Protein AF-A0A350I6I6-F1 (afdb_monomer)

Nearest PDB structures (foldseek):
  7p7t-assembly1_0  TM=2.556E-01  e=6.896E+00  Enterococcus faecalis

Solvent-accessible surface area (backbone atoms only — not comparable to full-atom values): 10755 Å² total; per-residue (Å²): 118,69,64,64,54,49,54,50,50,50,51,53,50,54,50,51,52,54,54,49,54,53,52,50,55,52,50,52,48,52,53,53,52,50,52,50,46,68,70,52,48,63,60,62,57,59,53,49,59,55,50,51,53,52,51,52,56,47,52,54,49,49,54,54,48,48,49,73,76,71,52,57,66,66,59,56,48,44,47,51,54,68,76,50,38,73,48,54,64,74,37,76,30,29,53,50,46,51,55,49,48,54,52,50,46,58,73,76,62,57,96,76,85,82,88,76,94,76,93,69,80,67,70,81,86,78,74,85,68,85,47,67,42,73,69,99,53,76,42,81,48,95,64,75,84,64,88,86,61,82,78,64,83,91,51,88,85,85,78,90,86,81,91,71,96,51,73,86,76,74,116

Mean predicted aligned error: 13.52 Å

Structure (mmCIF, N/CA/C/O backbone):
data_AF-A0A350I6I6-F1
#
_entry.id   AF-A0A350I6I6-F1
#
loop_
_atom_site.group_PDB
_atom_site.id
_atom_site.type_symbol
_atom_site.label_atom_id
_atom_site.label_alt_id
_atom_site.label_comp_id
_atom_site.label_asym_id
_atom_site.label_entity_id
_atom_site.label_seq_id
_atom_site.pdbx_PDB_ins_code
_atom_site.Cartn_x
_atom_site.Cartn_y
_atom_site.Cartn_z
_atom_site.occupancy
_atom_site.B_iso_or_equiv
_atom_site.auth_seq_id
_atom_site.auth_comp_id
_atom_site.auth_asym_id
_atom_site.auth_atom_id
_atom_site.pdbx_PDB_model_num
ATOM 1 N N . MET A 1 1 ? -70.321 60.461 60.638 1.00 63.19 1 MET A N 1
ATOM 2 C CA . MET A 1 1 ? -69.455 60.805 59.477 1.00 63.19 1 MET A CA 1
ATOM 3 C C . MET A 1 1 ? -67.973 60.537 59.758 1.00 63.19 1 MET A C 1
ATOM 5 O O . MET A 1 1 ? -67.368 59.804 58.989 1.00 63.19 1 MET A O 1
ATOM 9 N N . LYS A 1 2 ? -67.394 61.048 60.860 1.00 74.38 2 LYS A N 1
ATOM 10 C CA . LYS A 1 2 ? -65.960 60.878 61.188 1.00 74.38 2 LYS A CA 1
ATOM 11 C C . LYS A 1 2 ? -65.537 59.429 61.511 1.00 74.38 2 LYS A C 1
ATOM 13 O O . LYS A 1 2 ? -64.505 58.988 61.024 1.00 74.38 2 LYS A O 1
ATOM 18 N N . GLU A 1 3 ? -66.357 58.659 62.229 1.00 75.94 3 GLU A N 1
ATOM 19 C CA . GLU A 1 3 ? -66.028 57.266 62.602 1.00 75.94 3 GLU A CA 1
ATOM 20 C C . GLU A 1 3 ? -65.930 56.310 61.406 1.00 75.94 3 GLU A C 1
ATOM 22 O O . GLU A 1 3 ? -64.975 55.547 61.300 1.00 75.94 3 GLU A O 1
ATOM 27 N N . LYS A 1 4 ? -66.865 56.395 60.447 1.00 79.50 4 LYS A N 1
ATOM 28 C CA . LYS A 1 4 ? -66.810 55.580 59.219 1.00 79.50 4 LYS A CA 1
ATOM 29 C C . LYS A 1 4 ? -65.556 55.881 58.386 1.00 79.50 4 LYS A C 1
ATOM 31 O O . LYS A 1 4 ? -64.969 54.965 57.820 1.00 79.50 4 LYS A O 1
ATOM 36 N N . GLN A 1 5 ? -65.114 57.142 58.348 1.00 78.94 5 GLN A N 1
ATOM 37 C CA . GLN A 1 5 ? -63.860 57.517 57.683 1.00 78.94 5 GLN A CA 1
ATOM 38 C C . GLN A 1 5 ? -62.627 56.996 58.433 1.00 78.94 5 GLN A C 1
ATOM 40 O O . GLN A 1 5 ? -61.659 56.578 57.800 1.00 78.94 5 GLN A O 1
ATOM 45 N N . MET A 1 6 ? -62.660 56.976 59.767 1.00 79.56 6 MET A N 1
ATOM 46 C CA . MET A 1 6 ? -61.572 56.441 60.588 1.00 79.56 6 MET A CA 1
ATOM 47 C C . MET A 1 6 ? -61.434 54.920 60.437 1.00 79.56 6 MET A C 1
ATOM 49 O O . MET A 1 6 ? -60.324 54.429 60.243 1.00 79.56 6 MET A O 1
ATOM 53 N N . ALA A 1 7 ? -62.549 54.183 60.425 1.00 79.75 7 ALA A N 1
ATOM 54 C CA . ALA A 1 7 ? -62.558 52.741 60.179 1.00 79.75 7 ALA A CA 1
ATOM 55 C C . ALA A 1 7 ? -62.051 52.387 58.768 1.00 79.75 7 ALA A C 1
ATOM 57 O O . ALA A 1 7 ? -61.286 51.436 58.600 1.00 79.75 7 ALA A O 1
ATOM 58 N N . LEU A 1 8 ? -62.413 53.186 57.756 1.00 82.75 8 LEU A N 1
ATOM 59 C CA . LEU A 1 8 ? -61.916 53.003 56.391 1.00 82.75 8 LEU A CA 1
ATOM 60 C C . LEU A 1 8 ? -60.401 53.243 56.302 1.00 82.75 8 LEU A C 1
ATOM 62 O O . LEU A 1 8 ? -59.698 52.441 55.690 1.00 82.75 8 LEU A O 1
ATOM 66 N N . LYS A 1 9 ? -59.889 54.293 56.963 1.00 82.38 9 LYS A N 1
ATOM 67 C CA . LYS A 1 9 ? -58.444 54.562 57.044 1.00 82.38 9 LYS A CA 1
ATOM 68 C C . LYS A 1 9 ? -57.688 53.445 57.764 1.00 82.38 9 LYS A C 1
ATOM 70 O O . LYS A 1 9 ? -56.658 53.007 57.264 1.00 82.38 9 LYS A O 1
ATOM 75 N N . MET A 1 10 ? -58.203 52.945 58.888 1.00 79.81 10 MET A N 1
ATOM 76 C CA . MET A 1 10 ? -57.601 51.815 59.611 1.00 79.81 10 MET A CA 1
ATOM 77 C C . MET A 1 10 ? -57.537 50.552 58.740 1.00 79.81 10 MET A C 1
ATOM 79 O O . MET A 1 10 ? -56.480 49.940 58.645 1.00 79.81 10 MET A O 1
ATOM 83 N N . ASN A 1 11 ? -58.613 50.211 58.020 1.00 83.56 11 ASN A N 1
ATOM 84 C CA . ASN A 1 11 ? -58.630 49.055 57.114 1.00 83.56 11 ASN A CA 1
ATOM 85 C C . ASN A 1 11 ? -57.645 49.219 55.938 1.00 83.56 11 ASN A C 1
ATOM 87 O O . ASN A 1 11 ? -56.939 48.280 55.574 1.00 83.56 11 ASN A O 1
ATOM 91 N N . GLN A 1 12 ? -57.536 50.425 55.370 1.00 80.44 12 GLN A N 1
ATOM 92 C CA . GLN A 1 12 ? -56.547 50.718 54.326 1.00 80.44 12 GLN A CA 1
ATOM 93 C C . GLN A 1 12 ? -55.105 50.583 54.834 1.00 80.44 12 GLN A C 1
ATOM 95 O O . GLN A 1 12 ? -54.269 50.013 54.131 1.00 80.44 12 GLN A O 1
ATOM 100 N N . ILE A 1 13 ? -54.814 51.040 56.055 1.00 79.19 13 ILE A N 1
ATOM 101 C CA . ILE A 1 13 ? -53.490 50.891 56.673 1.00 79.19 13 ILE A CA 1
ATOM 102 C C . ILE A 1 13 ? -53.192 49.412 56.938 1.00 79.19 13 ILE A C 1
ATOM 104 O O . ILE A 1 13 ? -52.148 48.932 56.504 1.00 79.19 13 ILE A O 1
ATOM 108 N N . SER A 1 14 ? -54.116 48.661 57.549 1.00 79.56 14 SER A N 1
ATOM 109 C CA . SER A 1 14 ? -53.936 47.224 57.805 1.00 79.56 14 SER A CA 1
ATOM 110 C C . SER A 1 14 ? -53.702 46.430 56.520 1.00 79.56 14 SER A C 1
ATOM 112 O O . SER A 1 14 ? -52.798 45.598 56.475 1.00 79.56 14 SER A O 1
ATOM 114 N N . ARG A 1 15 ? -54.448 46.723 55.444 1.00 80.94 15 ARG A N 1
ATOM 115 C CA . ARG A 1 15 ? -54.212 46.111 54.127 1.00 80.94 15 ARG A CA 1
ATOM 116 C C . ARG A 1 15 ? -52.836 46.471 53.576 1.00 80.94 15 ARG A C 1
ATOM 118 O O . ARG A 1 15 ? -52.125 45.587 53.116 1.00 80.94 15 ARG A O 1
ATOM 125 N N . THR A 1 16 ? -52.437 47.739 53.644 1.00 78.62 16 THR A N 1
ATOM 126 C CA . THR A 1 16 ? -51.138 48.196 53.117 1.00 78.62 16 THR A CA 1
ATOM 127 C C . THR A 1 16 ? -49.966 47.553 53.856 1.00 78.62 16 THR A C 1
ATOM 129 O O . THR A 1 16 ? -49.011 47.118 53.217 1.00 78.62 16 THR A O 1
ATOM 132 N N . VAL A 1 17 ? -50.053 47.432 55.184 1.00 78.06 17 VAL A N 1
ATOM 133 C CA . VAL A 1 17 ? -49.049 46.735 56.001 1.00 78.06 17 VAL A CA 1
ATOM 134 C C . VAL A 1 17 ? -48.983 45.258 55.609 1.00 78.06 17 VAL A C 1
ATOM 136 O O . VAL A 1 17 ? -47.904 44.763 55.303 1.00 78.06 17 VAL A O 1
ATOM 139 N N . TYR A 1 18 ? -50.129 44.583 55.492 1.00 78.19 18 TYR A N 1
ATOM 140 C CA . TYR A 1 18 ? -50.190 43.172 55.101 1.00 78.19 18 TYR A CA 1
ATOM 141 C C . TYR A 1 18 ? -49.586 42.904 53.709 1.00 78.19 18 TYR A C 1
ATOM 143 O O . TYR A 1 18 ? -48.786 41.985 53.540 1.00 78.19 18 TYR A O 1
ATOM 151 N N . TYR A 1 19 ? -49.899 43.738 52.711 1.00 77.88 19 TYR A N 1
ATOM 152 C CA . TYR A 1 19 ? -49.312 43.604 51.372 1.00 77.88 19 TYR A CA 1
ATOM 153 C C . TYR A 1 19 ? -47.808 43.903 51.351 1.00 77.88 19 TYR A C 1
ATOM 155 O O . TYR A 1 19 ? -47.077 43.270 50.588 1.00 77.88 19 TYR A O 1
ATOM 163 N N . LYS A 1 20 ? -47.328 44.826 52.193 1.00 73.94 20 LYS A N 1
ATOM 164 C CA . LYS A 1 20 ? -45.903 45.163 52.293 1.00 73.94 20 LYS A CA 1
ATOM 165 C C . LYS A 1 20 ? -45.094 44.028 52.922 1.00 73.94 20 LYS A C 1
ATOM 167 O O . LYS A 1 20 ? -44.043 43.696 52.383 1.00 73.94 20 LYS A O 1
ATOM 172 N N . GLU A 1 21 ? -45.611 43.389 53.971 1.00 77.69 21 GLU A N 1
ATOM 173 C CA . GLU A 1 21 ? -45.006 42.198 54.591 1.00 77.69 21 GLU A CA 1
ATOM 174 C C . GLU A 1 21 ? -44.902 41.035 53.590 1.00 77.69 21 GLU A C 1
ATOM 176 O O . GLU A 1 21 ? -43.831 40.458 53.402 1.00 77.69 21 GLU A O 1
ATOM 181 N N . ILE A 1 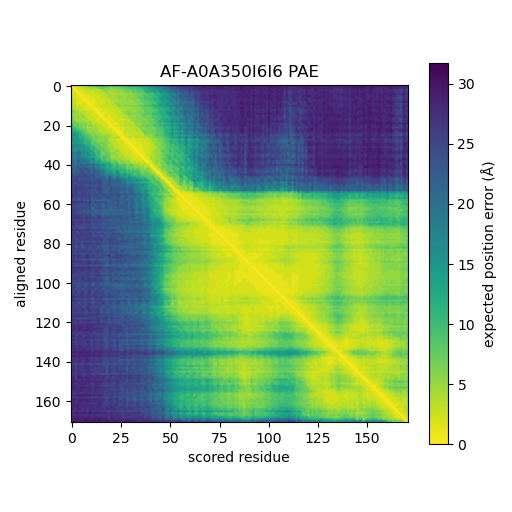22 ? -45.977 40.749 52.842 1.00 76.50 22 ILE A N 1
ATOM 182 C CA . ILE A 1 22 ? -45.973 39.699 51.805 1.00 76.50 22 ILE A CA 1
ATOM 183 C C . ILE A 1 22 ? -45.000 40.032 50.667 1.00 76.50 22 ILE A C 1
ATOM 185 O O . ILE A 1 22 ? -44.298 39.149 50.169 1.00 76.50 22 ILE A O 1
ATOM 189 N N . SER A 1 23 ? -44.948 41.294 50.236 1.00 77.50 23 SER A N 1
ATOM 190 C CA . SER A 1 23 ? -44.021 41.738 49.191 1.00 77.50 23 SER A CA 1
ATOM 191 C C . SER A 1 23 ? -42.563 41.634 49.642 1.00 77.50 23 SER A C 1
ATOM 193 O O . SER A 1 23 ? -41.704 41.250 48.849 1.00 77.50 23 SER A O 1
ATOM 195 N N . MET A 1 24 ? -42.280 41.959 50.905 1.00 77.12 24 MET A N 1
ATOM 196 C CA . MET A 1 24 ? -40.939 41.880 51.479 1.00 77.12 24 MET A CA 1
ATOM 197 C C . MET A 1 24 ? -40.493 40.420 51.621 1.00 77.12 24 MET A C 1
ATOM 199 O O . MET A 1 24 ? -39.387 40.090 51.201 1.00 77.12 24 MET A O 1
ATOM 203 N N . ALA A 1 25 ? -41.384 39.532 52.078 1.00 79.12 25 ALA A N 1
ATOM 204 C CA . ALA A 1 25 ? -41.130 38.095 52.188 1.00 79.12 25 ALA A CA 1
ATOM 205 C C . ALA A 1 25 ? -40.887 37.408 50.830 1.00 79.12 25 ALA A C 1
ATOM 207 O O . ALA A 1 25 ? -40.043 36.522 50.722 1.00 79.12 25 ALA A O 1
ATOM 208 N N . LYS A 1 26 ? -41.590 37.820 49.764 1.00 77.38 26 LYS A N 1
ATOM 209 C CA . LYS A 1 26 ? -41.339 37.308 48.403 1.00 77.38 26 LYS A CA 1
ATOM 210 C C . LYS A 1 26 ? -39.987 37.763 47.854 1.00 77.38 26 LYS A C 1
ATOM 212 O O . LYS A 1 26 ? -39.309 36.969 47.204 1.00 77.38 26 LYS A O 1
ATOM 217 N N . SER A 1 27 ? -39.601 39.013 48.115 1.00 79.44 27 SER A N 1
ATOM 218 C CA . SER A 1 27 ? -38.318 39.580 47.678 1.00 79.44 27 SER A CA 1
ATOM 219 C C . SER A 1 27 ? -37.133 38.897 48.364 1.00 79.44 27 SER A C 1
ATOM 221 O O . SER A 1 27 ? -36.183 38.488 47.697 1.00 79.44 27 SER A O 1
ATOM 223 N N . TH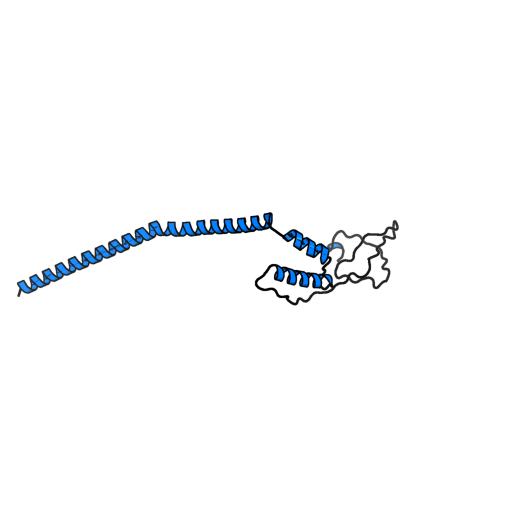R A 1 28 ? -37.220 38.673 49.679 1.00 80.94 28 THR A N 1
ATOM 224 C CA . THR A 1 28 ? -36.186 37.943 50.427 1.00 80.94 28 THR A CA 1
ATOM 225 C C . THR A 1 28 ? -36.079 36.488 49.979 1.00 80.94 28 THR A C 1
ATOM 227 O O . THR A 1 28 ? -34.965 35.995 49.834 1.00 80.94 28 THR A O 1
ATOM 230 N N . TYR A 1 29 ? -37.196 35.823 49.659 1.00 83.56 29 TYR A N 1
ATOM 231 C CA . TYR A 1 29 ? -37.170 34.469 49.095 1.00 83.56 29 TYR A CA 1
ATOM 232 C C . TYR A 1 29 ? -36.441 34.405 47.749 1.00 83.56 29 TYR A C 1
ATOM 234 O O . TYR A 1 29 ? -35.625 33.512 47.552 1.00 83.56 29 TYR A O 1
ATOM 242 N N . HIS A 1 30 ? -36.689 35.355 46.839 1.00 82.50 30 HIS A N 1
ATOM 243 C CA . HIS A 1 30 ? -36.002 35.399 45.541 1.00 82.50 30 HIS A CA 1
ATOM 244 C C . HIS A 1 30 ? -34.506 35.686 45.696 1.00 82.50 30 HIS A C 1
ATOM 246 O O . HIS A 1 30 ? -33.695 35.058 45.023 1.00 82.50 30 HIS A O 1
ATOM 252 N N . LEU A 1 31 ? -34.131 36.586 46.611 1.00 81.94 31 LEU A N 1
ATOM 253 C CA . LEU A 1 31 ? -32.730 36.864 46.940 1.00 81.94 31 LEU A CA 1
ATOM 254 C C . LEU A 1 31 ? -32.022 35.621 47.488 1.00 81.94 31 LEU A C 1
ATOM 256 O O . LEU A 1 31 ? -30.945 35.286 47.005 1.00 81.94 31 LEU A O 1
ATOM 260 N N . ILE A 1 32 ? -32.647 34.900 48.423 1.00 85.50 32 ILE A N 1
ATOM 261 C CA . ILE A 1 32 ? -32.093 33.664 48.994 1.00 85.50 32 ILE A CA 1
ATOM 262 C C . ILE A 1 32 ? -31.971 32.572 47.918 1.00 85.50 32 ILE A C 1
ATOM 264 O O . ILE A 1 32 ? -30.922 31.933 47.814 1.00 85.50 32 ILE A O 1
ATOM 268 N N . LEU A 1 33 ? -32.991 32.397 47.068 1.00 80.69 33 LEU A N 1
ATOM 269 C CA . LEU A 1 33 ? -32.963 31.424 45.969 1.00 80.69 33 LEU A CA 1
ATOM 270 C C . LEU A 1 33 ? -31.843 31.741 44.963 1.00 80.69 33 LEU A C 1
ATOM 272 O O . LEU A 1 33 ? -31.094 30.845 44.580 1.00 80.69 33 LEU A O 1
ATOM 276 N N . CYS A 1 34 ? -31.680 33.018 44.592 1.00 80.75 34 CYS A N 1
ATOM 277 C CA . CYS A 1 34 ? -30.594 33.477 43.724 1.00 80.75 34 CYS A CA 1
ATOM 278 C C . CYS A 1 34 ? -29.218 33.254 44.358 1.00 80.75 34 CYS A C 1
ATOM 280 O O . CYS A 1 34 ? -28.306 32.799 43.676 1.00 80.75 34 CYS A O 1
ATOM 282 N N . THR A 1 35 ? -29.045 33.521 45.657 1.00 79.38 35 THR A N 1
ATOM 283 C CA . THR A 1 35 ? -27.753 33.292 46.324 1.00 79.38 35 THR A CA 1
ATOM 284 C C . THR A 1 35 ? -27.395 31.812 46.412 1.00 79.38 35 THR A C 1
ATOM 286 O O . THR A 1 35 ? -26.234 31.460 46.225 1.00 79.38 35 THR A O 1
ATOM 289 N N . ILE A 1 36 ? -28.379 30.934 46.628 1.00 80.75 36 ILE A N 1
ATOM 290 C CA . ILE A 1 36 ? -28.165 29.481 46.636 1.00 80.75 36 ILE A CA 1
ATOM 291 C C . ILE A 1 36 ? -27.801 29.000 45.226 1.00 80.75 36 ILE A C 1
ATOM 293 O O . ILE A 1 36 ? -26.841 28.251 45.066 1.00 80.75 36 ILE A O 1
ATOM 297 N N . PHE A 1 37 ? -28.497 29.479 44.193 1.00 76.62 37 PHE A N 1
ATOM 298 C CA . PHE A 1 37 ? -28.193 29.129 42.805 1.00 76.62 37 PHE A CA 1
ATOM 299 C C . PHE A 1 37 ? -26.799 29.611 42.366 1.00 76.62 37 PHE A C 1
ATOM 301 O O . PHE A 1 37 ? -26.062 28.855 41.740 1.00 76.62 37 PHE A O 1
ATOM 308 N N . CYS A 1 38 ? -26.384 30.820 42.758 1.00 76.38 38 CYS A N 1
ATOM 309 C CA . CYS A 1 38 ? -25.057 31.352 42.429 1.00 76.38 38 CYS A CA 1
ATOM 310 C C . CYS A 1 38 ? -23.908 30.663 43.184 1.00 76.38 38 CYS A C 1
ATOM 312 O O . CYS A 1 38 ? -22.812 30.565 42.640 1.00 76.38 38 CYS A O 1
ATOM 314 N N . LEU A 1 39 ? -24.130 30.198 44.420 1.00 74.31 39 LEU A N 1
ATOM 315 C CA . LEU A 1 39 ? -23.090 29.536 45.219 1.00 74.31 39 LEU A CA 1
ATOM 316 C C . LEU A 1 39 ? -22.960 28.036 44.914 1.00 74.31 39 LEU A C 1
ATOM 318 O O . LEU A 1 39 ? -21.853 27.508 44.970 1.00 74.31 39 LEU A O 1
ATOM 322 N N . PHE A 1 40 ? -24.058 27.354 44.573 1.00 68.75 40 PHE A N 1
ATOM 323 C CA . PHE A 1 40 ? -24.060 25.905 44.326 1.00 68.75 40 PHE A CA 1
ATOM 324 C C . PHE A 1 40 ? -24.122 25.514 42.841 1.00 68.75 40 PHE A C 1
ATOM 326 O O . PHE A 1 40 ? -23.659 24.433 42.485 1.00 68.75 40 PHE A O 1
ATOM 333 N N . GLY A 1 41 ? -24.632 26.377 41.958 1.00 68.06 41 GLY A N 1
ATOM 334 C CA . GLY A 1 41 ? -24.717 26.123 40.513 1.00 68.06 41 GLY A CA 1
ATOM 335 C C . GLY A 1 41 ? -23.374 25.865 39.809 1.00 68.06 41 GLY A C 1
ATOM 336 O O . GLY A 1 41 ? -23.308 24.931 39.011 1.00 68.06 41 GLY A O 1
ATOM 337 N N . PRO A 1 42 ? -22.281 26.602 40.109 1.00 67.19 42 PRO A N 1
ATOM 338 C CA . PRO A 1 42 ? -20.997 26.403 39.429 1.00 67.19 42 PRO A CA 1
ATOM 339 C C . PRO A 1 42 ? -20.325 25.058 39.750 1.00 67.19 42 PRO A C 1
ATOM 341 O O . PRO A 1 42 ? -19.586 24.528 38.925 1.00 67.19 42 PRO A O 1
ATOM 344 N N . ILE A 1 43 ? -20.581 24.495 40.938 1.00 66.94 43 ILE A N 1
ATOM 345 C CA . ILE A 1 43 ? -19.965 23.239 41.398 1.00 66.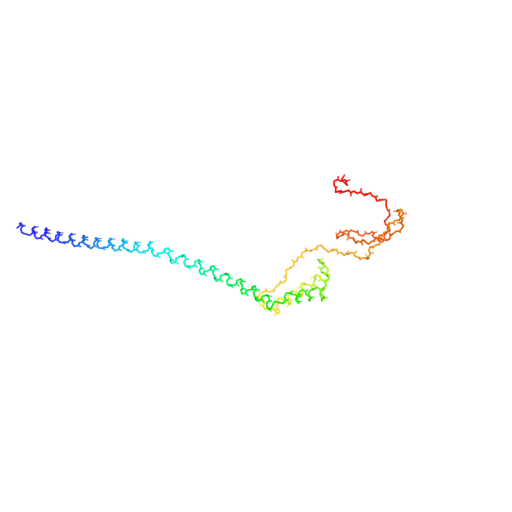94 43 ILE A CA 1
ATOM 346 C C . ILE A 1 43 ? -20.543 22.036 40.637 1.00 66.94 43 ILE A C 1
ATOM 348 O O . ILE A 1 43 ? -19.799 21.123 40.296 1.00 66.94 43 ILE A O 1
ATOM 352 N N . LEU A 1 44 ? -21.842 22.058 40.318 1.00 61.31 44 LEU A N 1
ATOM 353 C CA . LEU A 1 44 ? -22.506 20.999 39.546 1.00 61.31 44 LEU A CA 1
ATOM 354 C C . LEU A 1 44 ? -22.005 20.918 38.097 1.00 61.31 44 LEU A C 1
ATOM 356 O O . LEU A 1 44 ? -21.854 19.820 37.575 1.00 61.31 44 LEU A O 1
ATOM 360 N N . ILE A 1 45 ? -21.710 22.059 37.466 1.00 63.22 45 ILE A N 1
ATOM 361 C CA . ILE A 1 45 ? -21.250 22.099 36.068 1.00 63.22 45 ILE A CA 1
ATOM 362 C C . ILE A 1 45 ? -19.802 21.587 35.957 1.00 63.22 45 ILE A C 1
ATOM 364 O O . ILE A 1 45 ? -19.491 20.802 35.071 1.00 63.22 45 ILE A O 1
ATOM 368 N N . ALA A 1 46 ? -18.924 21.941 36.904 1.00 61.41 46 ALA A N 1
ATOM 369 C CA . ALA A 1 46 ? -17.523 21.498 36.892 1.00 61.41 46 ALA A CA 1
ATOM 370 C C . ALA A 1 46 ? -17.339 19.979 37.125 1.00 61.41 46 ALA A C 1
ATOM 372 O O . ALA A 1 46 ? -16.327 19.393 36.728 1.00 61.41 46 ALA A O 1
ATOM 373 N N . GLN A 1 47 ? -18.300 19.329 37.788 1.00 61.59 47 GLN A N 1
ATOM 374 C CA . GLN A 1 47 ? -18.277 17.880 38.006 1.00 61.59 47 GLN A CA 1
ATOM 375 C C . GLN A 1 47 ? -18.640 17.084 36.745 1.00 61.59 47 GLN A C 1
ATOM 377 O O . GLN A 1 47 ? -18.213 15.939 36.623 1.00 61.59 47 GLN A O 1
ATOM 382 N N . ASP A 1 48 ? -19.392 17.661 35.808 1.00 61.47 48 ASP A N 1
ATOM 383 C CA . ASP A 1 48 ? -19.798 16.973 34.577 1.00 61.47 48 ASP A CA 1
ATOM 384 C C . ASP A 1 48 ? -18.622 16.877 33.589 1.00 61.47 48 ASP A C 1
ATOM 386 O O . ASP A 1 48 ? -18.257 15.783 33.161 1.00 61.47 48 ASP A O 1
ATOM 390 N N . ASP A 1 49 ? -17.909 17.990 33.368 1.00 63.25 49 ASP A N 1
ATOM 391 C CA . ASP A 1 49 ? -16.729 18.047 32.488 1.00 63.25 49 ASP A CA 1
ATOM 392 C C . ASP A 1 49 ? -15.614 17.082 32.930 1.00 63.25 49 ASP A C 1
ATOM 394 O O . ASP A 1 49 ? -14.992 16.400 32.115 1.00 63.25 49 ASP A O 1
ATOM 398 N N . THR A 1 50 ? -15.360 16.989 34.240 1.00 64.75 50 THR A N 1
ATOM 399 C CA . THR A 1 50 ? -14.327 16.093 34.788 1.00 64.75 50 THR A CA 1
ATOM 400 C C . THR A 1 50 ? -14.730 14.621 34.720 1.00 64.75 50 THR A C 1
ATOM 402 O O . THR A 1 50 ? -13.881 13.765 34.468 1.00 64.75 50 THR A O 1
ATOM 405 N N . ASN A 1 51 ? -16.013 14.294 34.901 1.00 70.44 51 ASN A N 1
ATOM 406 C CA . ASN A 1 51 ? -16.503 12.928 34.711 1.00 70.44 51 ASN A CA 1
ATOM 407 C C . ASN A 1 51 ? -16.462 12.519 33.235 1.00 70.44 51 ASN A C 1
ATOM 409 O O . ASN A 1 51 ? -16.008 11.414 32.943 1.00 70.44 51 ASN A O 1
ATOM 413 N N . GLN A 1 52 ? -16.833 13.416 32.320 1.00 68.19 52 GLN A N 1
ATOM 414 C CA . GLN A 1 52 ? -16.787 13.164 30.881 1.00 68.19 52 GLN A CA 1
ATOM 415 C C . GLN A 1 52 ? -15.347 12.979 30.367 1.00 68.19 52 GLN A C 1
ATOM 417 O O . GLN A 1 52 ? -15.055 12.026 29.645 1.00 68.19 52 GLN A O 1
ATOM 422 N N . GLN A 1 53 ? -14.396 13.799 30.827 1.00 71.69 53 GLN A N 1
ATOM 423 C CA . GLN A 1 53 ? -12.971 13.603 30.520 1.00 71.69 53 GLN A CA 1
ATOM 424 C C . GLN A 1 53 ? -12.440 12.249 31.018 1.00 71.69 53 GLN A C 1
ATOM 426 O O . GLN A 1 53 ? -11.651 11.594 30.335 1.00 71.69 53 GLN A O 1
ATOM 431 N N . ASN A 1 54 ? -12.885 11.798 32.193 1.00 81.00 54 ASN A N 1
ATOM 432 C CA . ASN A 1 54 ? -12.494 10.499 32.738 1.00 81.00 54 ASN A CA 1
ATOM 433 C C . ASN A 1 54 ? -13.124 9.323 31.974 1.00 81.00 54 ASN A C 1
ATOM 435 O O . ASN A 1 54 ? -12.471 8.287 31.814 1.00 81.00 54 ASN A O 1
ATOM 439 N N . THR A 1 55 ? -14.362 9.456 31.485 1.00 90.88 55 THR A N 1
ATOM 440 C CA . THR A 1 55 ? -14.998 8.422 30.654 1.00 90.88 55 THR A CA 1
ATOM 441 C C . THR A 1 55 ? -14.331 8.304 29.293 1.00 90.88 55 THR A C 1
ATOM 443 O O . THR A 1 55 ? -14.063 7.186 28.857 1.00 90.88 55 THR A O 1
ATOM 446 N N . ASP A 1 56 ? -13.983 9.428 28.667 1.00 92.06 56 ASP A N 1
ATOM 447 C CA . ASP A 1 56 ? -13.317 9.444 27.362 1.00 92.06 56 ASP A CA 1
ATOM 448 C C . ASP A 1 56 ? -11.913 8.840 27.458 1.00 92.06 56 ASP A C 1
ATOM 450 O O . ASP A 1 56 ? -11.540 7.968 26.669 1.00 92.06 56 ASP A O 1
ATOM 454 N N . ALA A 1 57 ? -11.147 9.228 28.483 1.00 93.00 57 ALA A N 1
ATOM 455 C CA . ALA A 1 57 ? -9.826 8.663 28.740 1.00 93.00 57 ALA A CA 1
ATOM 456 C C . ALA A 1 57 ? -9.883 7.146 28.986 1.00 93.00 57 ALA A C 1
ATOM 458 O O . ALA A 1 57 ? -9.021 6.403 28.508 1.00 93.00 57 ALA A O 1
ATOM 459 N N . LYS A 1 58 ? -10.908 6.672 29.706 1.00 94.81 58 LYS A N 1
ATOM 460 C CA . LYS A 1 58 ? -11.131 5.241 29.921 1.00 94.81 58 LYS A CA 1
ATOM 461 C C . LYS A 1 58 ? -11.476 4.527 28.614 1.00 94.81 58 LYS A C 1
ATOM 463 O O . LYS A 1 58 ? -10.862 3.510 28.319 1.00 94.81 58 LYS A O 1
ATOM 468 N N . PHE A 1 59 ? -12.384 5.078 27.813 1.00 96.00 59 PHE A N 1
ATOM 469 C CA . PHE A 1 59 ? -12.778 4.497 26.531 1.00 96.00 59 PHE A CA 1
ATOM 470 C C . PHE A 1 59 ? -11.592 4.350 25.566 1.00 96.00 59 PHE A C 1
ATOM 472 O O . PHE A 1 59 ? -11.381 3.277 25.002 1.00 96.00 59 PHE A O 1
ATOM 479 N N . ILE A 1 60 ? -10.756 5.386 25.433 1.00 95.69 60 ILE A N 1
ATOM 480 C CA . ILE A 1 60 ? -9.536 5.333 24.608 1.00 95.69 60 ILE A CA 1
ATOM 481 C C . ILE A 1 60 ? -8.574 4.258 25.124 1.00 95.69 60 ILE A C 1
ATOM 483 O O . ILE A 1 60 ? -8.000 3.503 24.337 1.00 95.69 60 ILE A O 1
ATOM 487 N N . LYS A 1 61 ? -8.400 4.168 26.448 1.00 96.31 61 LYS A N 1
ATOM 488 C CA . LYS A 1 61 ? -7.562 3.139 27.070 1.00 96.31 61 LYS A CA 1
ATOM 489 C C . LYS A 1 61 ? -8.098 1.732 26.804 1.00 96.31 61 LYS A C 1
ATOM 491 O O . LYS A 1 61 ? -7.301 0.830 26.564 1.00 96.31 61 LYS A O 1
ATOM 496 N N . ASP A 1 62 ? -9.412 1.550 26.830 1.00 96.56 62 ASP A N 1
ATOM 497 C CA . ASP A 1 62 ? -10.049 0.262 26.568 1.00 96.56 62 ASP A CA 1
ATOM 498 C C . ASP A 1 62 ? -9.848 -0.159 25.101 1.00 96.56 62 ASP A C 1
ATOM 500 O O . ASP A 1 62 ? -9.421 -1.286 24.861 1.00 96.56 62 ASP A O 1
ATOM 504 N N . ILE A 1 63 ? -10.008 0.756 24.130 1.00 96.12 63 ILE A N 1
ATOM 505 C CA . ILE A 1 63 ? -9.662 0.501 22.714 1.00 96.12 63 ILE A CA 1
ATOM 506 C C . ILE A 1 63 ? -8.188 0.112 22.578 1.00 96.12 63 ILE A C 1
ATOM 508 O O . ILE A 1 63 ? -7.856 -0.875 21.926 1.00 96.12 63 ILE A O 1
ATOM 512 N N . HIS A 1 64 ? -7.295 0.887 23.193 1.00 95.94 64 HIS A N 1
ATOM 513 C CA . HIS A 1 64 ? -5.860 0.628 23.140 1.00 95.94 64 HIS A CA 1
ATOM 514 C C . HIS A 1 64 ? -5.516 -0.762 23.690 1.00 95.94 64 HIS A C 1
ATOM 516 O O . HIS A 1 64 ? -4.765 -1.506 23.063 1.00 95.94 64 HIS A O 1
ATOM 522 N N . ASN A 1 65 ? -6.080 -1.127 24.842 1.00 96.81 65 ASN A N 1
ATOM 523 C CA . ASN A 1 65 ? -5.856 -2.438 25.440 1.00 96.81 65 ASN A CA 1
ATOM 524 C C . ASN A 1 65 ? -6.403 -3.556 24.550 1.00 96.81 65 ASN A C 1
ATOM 526 O O . ASN A 1 65 ? -5.672 -4.509 24.316 1.00 96.81 65 ASN A O 1
ATOM 530 N N . GLN A 1 66 ? -7.613 -3.400 24.001 1.00 95.81 66 GLN A N 1
ATOM 531 C CA . GLN A 1 66 ? -8.230 -4.381 23.106 1.00 95.81 66 GLN A CA 1
ATOM 532 C C . GLN A 1 66 ? -7.348 -4.683 21.890 1.00 95.81 66 GLN A C 1
ATOM 534 O O . GLN A 1 66 ? -7.156 -5.841 21.537 1.00 95.81 66 GLN A O 1
ATOM 539 N N . ILE A 1 67 ? -6.784 -3.654 21.251 1.00 94.69 67 ILE A N 1
ATOM 540 C CA . ILE A 1 67 ? -5.917 -3.844 20.080 1.00 94.69 67 ILE A CA 1
ATOM 541 C C . ILE A 1 67 ? -4.572 -4.475 20.463 1.00 94.69 67 ILE A C 1
ATOM 543 O O . ILE A 1 67 ? -4.001 -5.217 19.668 1.00 94.69 67 ILE A O 1
ATOM 547 N N . LEU A 1 68 ? -4.058 -4.213 21.668 1.00 95.06 68 LEU A N 1
ATOM 548 C CA . LEU A 1 68 ? -2.816 -4.834 22.134 1.00 95.06 68 LEU A CA 1
ATOM 549 C C . LEU A 1 68 ? -2.981 -6.299 22.549 1.00 95.06 68 LEU A C 1
ATOM 551 O O . LEU A 1 68 ? -2.021 -7.057 22.424 1.00 95.06 68 LEU A O 1
ATOM 555 N N . THR A 1 69 ? -4.140 -6.686 23.084 1.00 95.19 69 THR A N 1
ATOM 556 C CA . THR A 1 69 ? -4.384 -8.057 23.558 1.00 95.19 69 THR A CA 1
ATOM 557 C C . THR A 1 69 ? -4.985 -8.950 22.485 1.00 95.19 69 THR A C 1
ATOM 559 O O . THR A 1 69 ? -4.571 -10.098 22.364 1.00 95.19 69 THR A O 1
ATOM 562 N N . ASP A 1 70 ? -5.915 -8.417 21.695 1.00 94.62 70 ASP A N 1
ATOM 563 C CA . ASP A 1 70 ? -6.783 -9.185 20.798 1.00 94.62 70 ASP A CA 1
ATOM 564 C C . ASP A 1 70 ? -6.849 -8.565 19.385 1.00 94.62 70 ASP A C 1
ATOM 566 O O . ASP A 1 70 ? -7.828 -8.738 18.659 1.00 94.62 70 ASP A O 1
ATOM 570 N N . GLY A 1 71 ? -5.843 -7.776 18.995 1.00 93.00 71 GLY A N 1
ATOM 571 C CA . GLY A 1 71 ? -5.796 -7.137 17.680 1.00 93.00 71 GLY A CA 1
ATOM 572 C C . GLY A 1 71 ? -5.377 -8.094 16.560 1.00 93.00 71 GLY A C 1
ATOM 573 O O . GLY A 1 71 ? -4.321 -8.713 16.629 1.00 93.00 71 GLY A O 1
ATOM 574 N N . GLU A 1 72 ? -6.146 -8.126 15.469 1.00 94.50 72 GLU A N 1
ATOM 575 C CA . GLU A 1 72 ? -5.883 -8.974 14.288 1.00 94.50 72 GLU A CA 1
ATOM 576 C C . GLU A 1 72 ? -5.167 -8.232 13.136 1.00 94.50 72 GLU A C 1
ATOM 578 O O . GLU A 1 72 ? -4.994 -8.760 12.038 1.00 94.50 72 GLU A O 1
ATOM 583 N N . CYS A 1 73 ? -4.734 -6.983 13.357 1.00 93.25 73 CYS A N 1
ATOM 584 C CA . CYS A 1 73 ? -4.214 -6.102 12.302 1.00 93.25 73 CYS A CA 1
ATOM 585 C C . CYS A 1 73 ? -3.037 -6.704 11.514 1.00 93.25 73 CYS A C 1
ATOM 587 O O . CYS A 1 73 ? -2.931 -6.489 10.305 1.00 93.25 73 CYS A O 1
ATOM 589 N N . TYR A 1 74 ? -2.141 -7.430 12.189 1.00 94.69 74 TYR A N 1
ATOM 590 C CA . TYR A 1 74 ? -0.986 -8.064 11.546 1.00 94.69 74 TYR A CA 1
ATOM 591 C C . TYR A 1 74 ? -1.381 -9.257 10.682 1.00 94.69 74 TYR A C 1
ATOM 593 O O . TYR A 1 74 ? -0.815 -9.428 9.602 1.00 94.69 74 TYR A O 1
ATOM 601 N N . ASP A 1 75 ? -2.367 -10.039 11.111 1.00 94.56 75 ASP A N 1
ATOM 602 C CA . ASP A 1 75 ? -2.854 -11.184 10.348 1.00 94.56 75 ASP A CA 1
ATOM 603 C C . ASP A 1 75 ? -3.578 -10.697 9.093 1.00 94.56 75 ASP A C 1
ATOM 605 O O . ASP A 1 75 ? -3.251 -11.122 7.987 1.00 94.56 75 ASP A O 1
ATOM 609 N N . TRP A 1 76 ? -4.439 -9.682 9.220 1.00 95.38 76 TRP A N 1
ATOM 610 C CA . TRP A 1 76 ? -5.093 -9.058 8.066 1.00 95.38 76 TRP A CA 1
ATOM 611 C C . TRP A 1 76 ? -4.090 -8.424 7.095 1.00 95.38 76 TRP A C 1
ATOM 613 O O . TRP A 1 76 ? -4.251 -8.521 5.876 1.00 95.38 76 TRP A O 1
ATOM 623 N N . LEU A 1 77 ? -3.036 -7.782 7.611 1.00 96.31 77 LEU A N 1
ATOM 624 C CA . LEU A 1 77 ? -1.955 -7.258 6.775 1.00 96.31 77 LEU A CA 1
ATOM 625 C C . LEU A 1 77 ? -1.204 -8.392 6.067 1.00 96.31 77 LEU A C 1
ATOM 627 O O . LEU A 1 77 ? -0.821 -8.239 4.905 1.00 96.31 77 LEU A O 1
ATOM 631 N N . THR A 1 78 ? -0.994 -9.517 6.747 1.00 96.94 78 THR A N 1
ATOM 632 C CA . THR A 1 78 ? -0.315 -10.689 6.190 1.00 96.94 78 THR A CA 1
ATOM 633 C C . THR A 1 78 ? -1.139 -11.305 5.069 1.00 96.94 78 THR A C 1
ATOM 635 O O . THR A 1 78 ? -0.589 -11.495 3.988 1.00 96.94 78 THR A O 1
ATOM 638 N N . GLU A 1 79 ? -2.445 -11.506 5.255 1.00 95.62 79 GLU A N 1
ATOM 639 C CA . GLU A 1 79 ? -3.366 -11.951 4.196 1.00 95.62 79 GLU A CA 1
ATOM 640 C C . GLU A 1 79 ? -3.308 -11.000 2.984 1.00 95.62 79 GLU A C 1
ATOM 642 O O . GLU A 1 79 ? -3.085 -11.414 1.844 1.00 95.62 79 GLU A O 1
ATOM 647 N N . LEU A 1 80 ? -3.395 -9.684 3.217 1.00 96.88 80 LEU A N 1
ATOM 648 C CA . LEU A 1 80 ? -3.365 -8.691 2.138 1.00 96.88 80 LEU A CA 1
ATOM 649 C C . LEU A 1 80 ? -2.014 -8.637 1.402 1.00 96.88 80 LEU A C 1
ATOM 651 O O . LEU A 1 80 ? -1.951 -8.345 0.209 1.00 96.88 80 LEU A O 1
ATOM 655 N N . THR A 1 81 ? -0.900 -8.850 2.096 1.00 96.75 81 THR A N 1
ATOM 656 C CA . THR A 1 81 ? 0.437 -8.766 1.483 1.00 96.75 81 THR A CA 1
ATOM 657 C C . THR A 1 81 ? 0.916 -10.085 0.894 1.00 96.75 81 THR A C 1
ATOM 659 O O . THR A 1 81 ? 1.654 -10.050 -0.089 1.00 96.75 81 THR A O 1
ATOM 662 N N . THR A 1 82 ? 0.476 -11.216 1.439 1.00 95.44 82 THR A N 1
ATOM 663 C CA . THR A 1 82 ? 0.926 -12.559 1.051 1.00 95.44 82 THR A CA 1
ATOM 664 C C . THR A 1 82 ? -0.028 -13.202 0.055 1.00 95.44 82 THR A C 1
ATOM 666 O O . THR A 1 82 ? 0.424 -13.678 -0.985 1.00 95.44 82 THR A O 1
ATOM 669 N N . ASP A 1 83 ? -1.335 -13.163 0.321 1.00 93.19 83 ASP A N 1
ATOM 670 C CA . ASP A 1 83 ? -2.324 -13.855 -0.512 1.00 93.19 83 ASP A CA 1
ATOM 671 C C . ASP A 1 83 ? -2.753 -12.992 -1.704 1.00 93.19 83 ASP A C 1
ATOM 673 O O . ASP A 1 83 ? -2.894 -13.486 -2.825 1.00 93.19 83 ASP A O 1
ATOM 677 N N . VAL A 1 84 ? -2.924 -11.680 -1.488 1.00 96.06 84 VAL A N 1
ATOM 678 C CA . VAL A 1 84 ? -3.266 -10.739 -2.572 1.00 96.06 84 VAL A CA 1
ATOM 679 C C . VAL A 1 84 ? -2.016 -10.246 -3.306 1.00 96.06 84 VAL A C 1
ATOM 681 O O . VAL A 1 84 ? -1.984 -10.236 -4.539 1.00 96.06 84 VAL A O 1
ATOM 684 N N . GLY A 1 85 ? -0.979 -9.840 -2.568 1.00 95.88 85 GLY A N 1
ATOM 685 C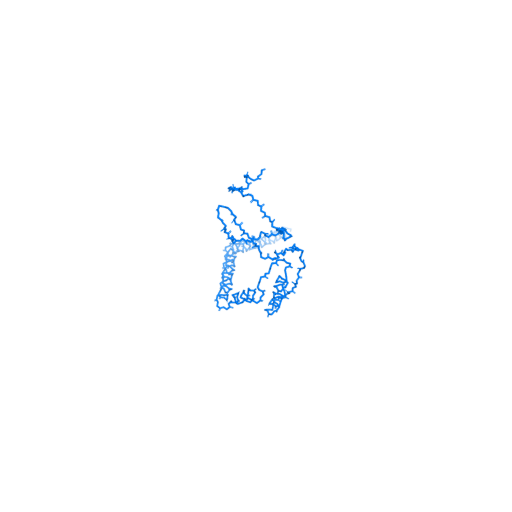 CA . GLY A 1 85 ? 0.311 -9.444 -3.137 1.00 95.88 85 GLY A CA 1
ATOM 686 C C . GLY A 1 85 ? 0.354 -8.027 -3.723 1.00 95.88 85 GLY A C 1
ATOM 687 O O . GLY A 1 85 ? -0.190 -7.063 -3.165 1.00 95.88 85 GLY A O 1
ATOM 688 N N . ALA A 1 86 ? 1.086 -7.880 -4.834 1.00 95.75 86 ALA A N 1
ATOM 689 C CA . ALA A 1 86 ? 1.305 -6.602 -5.509 1.00 95.75 86 ALA A CA 1
ATOM 690 C C . ALA A 1 86 ? 0.002 -6.055 -6.114 1.00 95.75 86 ALA A C 1
ATOM 692 O O . ALA A 1 86 ? -0.695 -6.742 -6.854 1.00 95.75 86 ALA A O 1
ATOM 693 N N . ARG A 1 87 ? -0.308 -4.792 -5.812 1.00 96.38 87 ARG A N 1
ATOM 694 C CA . ARG A 1 87 ? -1.639 -4.196 -6.014 1.00 96.38 87 ARG A CA 1
ATOM 695 C C . ARG A 1 87 ? -1.569 -2.771 -6.562 1.00 96.38 87 ARG A C 1
ATOM 697 O O . ARG A 1 87 ? -2.166 -1.848 -6.018 1.00 96.38 87 ARG A O 1
ATOM 704 N N . LEU A 1 88 ? -0.792 -2.588 -7.631 1.00 94.19 88 LEU A N 1
ATOM 705 C CA . LEU A 1 88 ? -0.697 -1.308 -8.342 1.00 94.19 88 LEU A CA 1
ATOM 706 C C . LEU A 1 88 ? -2.081 -0.883 -8.856 1.00 94.19 88 LEU A C 1
ATOM 708 O O . LEU A 1 88 ? -2.842 -1.733 -9.314 1.00 94.19 88 LEU A O 1
ATOM 712 N N . ALA A 1 89 ? -2.414 0.405 -8.801 1.00 93.12 89 ALA A N 1
ATOM 713 C CA . ALA A 1 89 ? -3.718 0.902 -9.238 1.00 93.12 89 ALA A CA 1
ATOM 714 C C . ALA A 1 89 ? -4.057 0.463 -10.677 1.00 93.12 89 ALA A C 1
ATOM 716 O O . ALA A 1 89 ? -3.231 0.562 -11.582 1.00 93.12 89 ALA A O 1
ATOM 717 N N . GLY A 1 90 ? -5.268 -0.062 -10.876 1.00 91.69 90 GLY A N 1
ATOM 718 C CA . GLY A 1 90 ? -5.735 -0.573 -12.169 1.00 91.69 90 GLY A CA 1
ATOM 719 C C . GLY A 1 90 ? -5.194 -1.958 -12.543 1.00 91.69 90 GLY A C 1
ATOM 720 O O . GLY A 1 90 ? -5.681 -2.559 -13.493 1.00 91.69 90 GLY A O 1
ATOM 721 N N . SER A 1 91 ? -4.227 -2.502 -11.795 1.00 93.62 91 SER A N 1
ATOM 722 C CA . SER A 1 91 ? -3.731 -3.866 -12.016 1.00 93.62 91 SER A CA 1
ATOM 723 C C . SER A 1 91 ? -4.728 -4.924 -11.522 1.00 93.62 91 SER A C 1
ATOM 725 O O . SER A 1 91 ? -5.532 -4.637 -10.625 1.00 93.62 91 SER A O 1
ATOM 727 N N . PRO A 1 92 ? -4.623 -6.183 -11.989 1.00 93.62 92 PRO A N 1
ATOM 728 C CA . PRO A 1 92 ? -5.431 -7.286 -11.466 1.00 93.62 92 PRO A CA 1
ATOM 729 C C . PRO A 1 92 ? -5.322 -7.461 -9.944 1.00 93.62 92 PRO A C 1
ATOM 731 O O . PRO A 1 92 ? -6.302 -7.795 -9.285 1.00 93.62 92 PRO A O 1
ATOM 734 N N . GLY A 1 93 ? -4.145 -7.192 -9.366 1.00 95.12 93 GLY A N 1
ATOM 735 C CA . GLY A 1 93 ? -3.943 -7.251 -7.918 1.00 95.12 93 GLY A CA 1
ATOM 736 C C . GLY A 1 93 ? -4.694 -6.159 -7.152 1.00 95.12 93 GLY A C 1
ATOM 737 O O . GLY A 1 93 ? -5.126 -6.396 -6.028 1.00 95.12 93 GLY A O 1
ATOM 738 N N . SER A 1 94 ? -4.917 -4.984 -7.756 1.00 95.50 94 SER A N 1
ATOM 739 C CA . SER A 1 94 ? -5.750 -3.946 -7.128 1.00 95.50 94 SER A CA 1
ATOM 740 C C . SER A 1 94 ? -7.219 -4.349 -7.040 1.00 95.50 94 SER A C 1
ATOM 742 O O . SER A 1 94 ? -7.836 -4.117 -6.008 1.00 95.50 94 SER A O 1
ATOM 744 N N . ILE A 1 95 ? -7.753 -5.024 -8.064 1.00 95.00 95 ILE A N 1
ATOM 745 C CA . ILE A 1 95 ? -9.131 -5.532 -8.048 1.00 95.00 95 ILE A CA 1
ATOM 746 C C . ILE A 1 95 ? -9.292 -6.603 -6.968 1.00 95.00 95 ILE A C 1
ATOM 748 O O . ILE A 1 95 ? -10.181 -6.492 -6.129 1.00 95.00 95 ILE A O 1
ATOM 752 N N . LYS A 1 96 ? -8.357 -7.559 -6.897 1.00 96.69 96 LYS A N 1
ATOM 753 C CA . LYS A 1 96 ? -8.333 -8.563 -5.822 1.00 96.69 96 LYS A CA 1
ATOM 754 C C . LYS A 1 96 ? -8.263 -7.934 -4.430 1.00 96.69 96 LYS A C 1
ATOM 756 O O . LYS A 1 96 ? -8.895 -8.431 -3.509 1.00 96.69 96 LYS A O 1
ATOM 761 N N . ALA A 1 97 ? -7.504 -6.849 -4.262 1.00 97.62 97 ALA A N 1
ATOM 762 C CA . ALA A 1 97 ? -7.417 -6.142 -2.985 1.00 97.62 97 ALA A CA 1
ATOM 763 C C . ALA A 1 97 ? -8.744 -5.468 -2.596 1.00 97.62 97 ALA A C 1
ATOM 765 O O . ALA A 1 97 ? -9.094 -5.459 -1.417 1.00 97.62 97 ALA A O 1
ATOM 766 N N . VAL A 1 98 ? -9.483 -4.925 -3.570 1.00 97.12 98 VAL A N 1
ATOM 767 C CA . VAL A 1 98 ? -10.821 -4.352 -3.345 1.00 97.12 98 VAL A CA 1
ATOM 768 C C . VAL A 1 98 ? -11.801 -5.442 -2.913 1.00 97.12 98 VAL A C 1
ATOM 770 O O . VAL A 1 98 ? -12.446 -5.290 -1.878 1.00 97.12 98 VAL A O 1
ATOM 773 N N . GLU A 1 99 ? -11.854 -6.556 -3.645 1.00 96.31 99 GLU A N 1
ATOM 774 C CA . GLU A 1 99 ? -12.708 -7.708 -3.319 1.00 96.31 99 GLU A CA 1
ATOM 775 C C . GLU A 1 99 ? -12.362 -8.294 -1.943 1.00 96.31 99 GLU A C 1
ATOM 777 O O . GLU A 1 99 ? -13.246 -8.552 -1.126 1.00 96.31 99 GLU A O 1
ATOM 782 N N . PHE A 1 100 ? -11.067 -8.448 -1.648 1.00 97.00 100 PHE A N 1
ATOM 783 C CA . PHE A 1 100 ? -10.586 -8.891 -0.342 1.00 97.00 100 P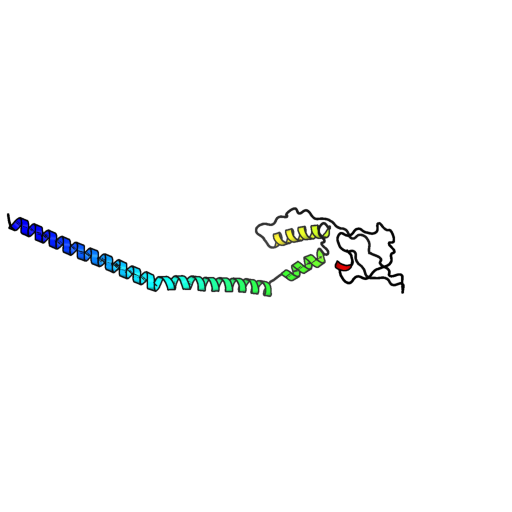HE A CA 1
ATOM 784 C C . PHE A 1 100 ? -11.086 -7.979 0.780 1.00 97.00 100 PHE A C 1
ATOM 786 O O . PHE A 1 100 ? -11.597 -8.469 1.787 1.00 97.00 100 PHE A O 1
ATOM 793 N N . MET A 1 101 ? -10.963 -6.659 0.613 1.00 97.00 101 MET A N 1
ATOM 794 C CA . MET A 1 101 ? -11.366 -5.718 1.654 1.00 97.00 101 MET A CA 1
ATOM 795 C C . MET A 1 101 ? -12.882 -5.712 1.853 1.00 97.00 101 MET A C 1
ATOM 797 O O . MET A 1 101 ? -13.342 -5.696 2.993 1.00 97.00 101 MET A O 1
ATOM 801 N N . GLU A 1 102 ? -13.661 -5.777 0.772 1.00 97.56 102 GLU A N 1
ATOM 802 C CA . GLU A 1 102 ? -15.119 -5.894 0.845 1.00 97.56 102 GLU A CA 1
ATOM 803 C C . GLU A 1 102 ? -15.534 -7.153 1.617 1.00 97.56 102 GLU A C 1
ATOM 805 O O . GLU A 1 102 ? -16.336 -7.074 2.551 1.00 97.56 102 GLU A O 1
ATOM 810 N N . LEU A 1 103 ? -14.948 -8.310 1.297 1.00 96.56 103 LEU A N 1
ATOM 811 C CA . LEU A 1 103 ? -15.211 -9.563 2.008 1.00 96.56 103 LEU A CA 1
ATOM 812 C C . LEU A 1 103 ? -14.794 -9.484 3.481 1.00 96.56 103 LEU A C 1
ATOM 814 O O . LEU A 1 103 ? -15.563 -9.885 4.358 1.00 96.56 103 LEU A O 1
ATOM 818 N N . LYS A 1 104 ? -13.611 -8.930 3.770 1.00 96.44 104 LYS A N 1
ATOM 819 C CA . LYS A 1 104 ? -13.098 -8.788 5.138 1.00 96.44 104 LYS A CA 1
ATOM 820 C C . LYS A 1 104 ? -14.009 -7.893 5.978 1.00 96.44 104 LYS A C 1
ATOM 822 O O . LYS A 1 104 ? -14.431 -8.315 7.054 1.00 96.44 104 LYS A O 1
ATOM 827 N N . MET A 1 105 ? -14.392 -6.719 5.475 1.00 97.19 105 MET A N 1
ATOM 828 C CA . MET A 1 105 ? -15.310 -5.808 6.173 1.00 97.19 105 MET A CA 1
ATOM 829 C C . MET A 1 105 ? -16.676 -6.453 6.440 1.00 97.19 105 MET A C 1
ATOM 831 O O . MET A 1 105 ? -17.203 -6.334 7.546 1.00 97.19 105 MET A O 1
ATOM 835 N N . ASN A 1 106 ? -17.228 -7.180 5.462 1.00 97.25 106 ASN A N 1
ATOM 836 C CA . ASN A 1 106 ? -18.479 -7.919 5.652 1.00 97.25 106 ASN A CA 1
ATOM 837 C C . ASN A 1 106 ? -18.337 -9.014 6.723 1.00 97.25 106 ASN A C 1
ATOM 839 O O . ASN A 1 106 ? -19.224 -9.168 7.559 1.00 97.25 106 ASN A O 1
ATOM 843 N N . SER A 1 107 ? -17.217 -9.744 6.740 1.00 95.75 107 SER A N 1
ATOM 844 C CA . SER A 1 107 ? -16.981 -10.832 7.702 1.00 95.75 107 SER A CA 1
ATOM 845 C C . SER A 1 107 ? -16.860 -10.360 9.156 1.00 95.75 107 SER A C 1
ATOM 847 O O . SER A 1 107 ? -17.266 -11.081 10.063 1.00 95.75 107 SER A O 1
ATOM 849 N N . ILE A 1 108 ? -16.353 -9.142 9.376 1.00 94.75 108 ILE A N 1
ATOM 850 C CA . ILE A 1 108 ? -16.178 -8.546 10.712 1.00 94.75 108 ILE A CA 1
ATOM 851 C C . ILE A 1 108 ? -17.487 -7.898 11.215 1.00 94.75 108 ILE A C 1
ATOM 853 O O . ILE A 1 108 ? -17.610 -7.575 12.394 1.00 94.75 108 ILE A O 1
ATOM 857 N N . GLY A 1 109 ? -18.495 -7.746 10.348 1.00 96.62 109 GLY A N 1
ATOM 858 C CA . GLY A 1 109 ? -19.818 -7.245 10.731 1.00 96.62 109 GLY A CA 1
ATOM 859 C C . GLY A 1 109 ? -19.941 -5.721 10.737 1.00 96.62 109 GLY A C 1
ATOM 860 O O . GLY A 1 109 ? -20.636 -5.168 11.586 1.00 96.62 109 GLY A O 1
ATOM 861 N N . PHE A 1 110 ? -19.276 -5.031 9.805 1.00 97.44 110 PHE A N 1
ATOM 862 C CA . PHE A 1 110 ? -19.483 -3.593 9.596 1.00 97.44 110 PHE A CA 1
ATOM 863 C C . PHE A 1 110 ? -20.946 -3.289 9.229 1.00 97.44 110 PHE A C 1
ATOM 865 O O . PHE A 1 110 ? -21.575 -4.045 8.491 1.00 97.44 110 PHE A O 1
ATOM 872 N N . ASP A 1 111 ? -21.472 -2.142 9.676 1.00 98.12 111 ASP A N 1
ATOM 873 C CA . ASP A 1 111 ? -22.882 -1.770 9.462 1.00 98.12 111 ASP A CA 1
ATOM 874 C C . ASP A 1 111 ? -23.267 -1.662 7.978 1.00 98.12 111 ASP A C 1
ATOM 876 O O . ASP A 1 111 ? -24.393 -1.974 7.585 1.00 98.12 111 ASP A O 1
ATOM 880 N N . LYS A 1 112 ? -22.349 -1.148 7.151 1.00 97.62 112 LYS A N 1
ATOM 881 C CA . LYS A 1 112 ? -22.540 -0.940 5.713 1.00 97.62 112 LYS A CA 1
ATOM 882 C C . LYS A 1 112 ? -21.211 -1.090 4.984 1.00 97.62 112 LYS A C 1
ATOM 884 O O . LYS A 1 112 ? -20.235 -0.440 5.348 1.00 97.62 112 LYS A O 1
ATOM 889 N N . VAL A 1 113 ? -21.213 -1.877 3.913 1.00 98.00 113 VAL A N 1
ATOM 890 C CA . VAL A 1 113 ? -20.055 -2.100 3.041 1.00 98.00 113 VAL A CA 1
ATOM 891 C C . VAL A 1 113 ? -20.510 -1.940 1.595 1.00 98.00 113 VAL A C 1
ATOM 893 O O . VAL A 1 113 ? -21.535 -2.493 1.204 1.00 98.00 113 VAL A O 1
ATOM 896 N N . TRP A 1 114 ? -19.786 -1.140 0.818 1.00 97.44 114 TRP A N 1
ATOM 897 C CA . TRP A 1 114 ? -20.005 -0.983 -0.618 1.00 97.44 114 TRP A CA 1
ATOM 898 C C . TRP A 1 114 ? -18.712 -0.528 -1.290 1.00 97.44 114 TRP A C 1
ATOM 900 O O . TRP A 1 114 ? -17.848 0.086 -0.659 1.00 97.44 114 TRP A O 1
ATOM 910 N N . THR A 1 115 ? -18.591 -0.798 -2.583 1.00 97.25 115 THR A N 1
ATOM 911 C CA . THR A 1 115 ? -17.482 -0.316 -3.406 1.00 97.25 115 THR A CA 1
ATOM 912 C C . THR A 1 115 ? -17.859 0.991 -4.102 1.00 97.25 115 THR A C 1
ATOM 914 O O . THR A 1 115 ? -19.026 1.260 -4.392 1.00 97.25 115 THR A O 1
ATOM 917 N N . GLN A 1 116 ? -16.863 1.843 -4.348 1.00 96.94 116 GLN A N 1
ATOM 918 C CA . GLN A 1 116 ? -17.036 3.091 -5.086 1.00 96.94 116 GLN A CA 1
ATOM 919 C C . GLN A 1 116 ? -16.146 3.081 -6.325 1.00 96.94 116 GLN A C 1
ATOM 921 O O . GLN A 1 116 ? -14.933 2.893 -6.229 1.00 96.94 116 GLN A O 1
ATOM 926 N N . GLU A 1 117 ? -16.751 3.318 -7.486 1.00 94.62 117 GLU A N 1
ATOM 927 C CA . GLU A 1 117 ? -16.016 3.414 -8.743 1.00 94.62 117 GLU A CA 1
ATOM 928 C C . GLU A 1 117 ? -15.048 4.606 -8.723 1.00 94.62 117 GLU A C 1
ATOM 930 O O . GLU A 1 117 ? -15.422 5.738 -8.405 1.00 94.62 117 GLU A O 1
ATOM 935 N N . CYS A 1 118 ? -13.793 4.352 -9.096 1.00 93.75 118 CYS A N 1
ATOM 936 C CA . CYS A 1 118 ? -12.744 5.359 -9.194 1.00 93.75 118 CYS A CA 1
ATOM 937 C C . CYS A 1 118 ? -12.008 5.210 -10.528 1.00 93.75 118 CYS A C 1
ATOM 939 O O . CYS A 1 118 ? -11.659 4.104 -10.940 1.00 93.75 118 CYS A O 1
ATOM 941 N N . LYS A 1 119 ? -11.761 6.333 -11.209 1.00 94.81 119 LYS A N 1
ATOM 942 C CA . LYS A 1 119 ? -10.957 6.353 -12.435 1.00 94.81 119 LYS A CA 1
ATOM 943 C C . LYS A 1 119 ? -9.483 6.426 -12.066 1.00 94.81 119 LYS A C 1
ATOM 945 O O . LYS A 1 119 ? -9.073 7.335 -11.350 1.00 94.81 119 LYS A O 1
ATOM 950 N N . VAL A 1 120 ? -8.692 5.505 -12.604 1.00 92.56 120 VAL A N 1
ATOM 951 C CA . VAL A 1 120 ? -7.242 5.455 -12.403 1.00 92.56 120 VAL A CA 1
ATOM 952 C C . VAL A 1 120 ? -6.535 5.305 -13.742 1.00 92.56 120 VAL A C 1
ATOM 954 O O . VAL A 1 120 ? -7.062 4.687 -14.666 1.00 92.56 120 VAL A O 1
ATOM 957 N N . ASN A 1 121 ? -5.333 5.865 -13.839 1.00 90.38 121 ASN A N 1
ATOM 958 C CA . ASN A 1 121 ? -4.453 5.596 -14.968 1.00 90.38 121 ASN A CA 1
ATOM 959 C C . ASN A 1 121 ? -3.778 4.248 -14.728 1.00 90.38 121 ASN A C 1
ATOM 961 O O . ASN A 1 121 ? -3.122 4.062 -13.703 1.00 90.38 121 ASN A O 1
ATOM 965 N N . TYR A 1 122 ? -3.959 3.315 -15.657 1.00 90.50 122 TYR A N 1
ATOM 966 C CA . TYR A 1 122 ? -3.279 2.031 -15.610 1.00 90.50 122 TYR A CA 1
ATOM 967 C C . TYR A 1 122 ? -1.924 2.142 -16.306 1.00 90.50 122 TYR A C 1
ATOM 969 O O . TYR A 1 122 ? -1.838 2.599 -17.446 1.00 90.50 122 TYR A O 1
ATOM 977 N N . TRP A 1 123 ? -0.878 1.714 -15.607 1.00 91.06 123 TRP A N 1
ATOM 978 C CA . TRP A 1 123 ? 0.466 1.579 -16.148 1.00 91.06 123 TRP A CA 1
ATOM 979 C C . TRP A 1 123 ? 0.937 0.146 -15.926 1.00 91.06 123 TRP A C 1
ATOM 981 O O . TRP A 1 123 ? 0.902 -0.356 -14.800 1.00 91.06 123 TRP A O 1
ATOM 991 N N . ASP A 1 124 ? 1.371 -0.490 -17.009 1.00 89.94 124 ASP A N 1
ATOM 992 C CA . ASP A 1 124 ? 2.045 -1.780 -16.982 1.00 89.94 124 ASP A CA 1
ATOM 993 C C . ASP A 1 124 ? 3.526 -1.566 -17.285 1.00 89.94 124 ASP A C 1
ATOM 995 O O . ASP A 1 124 ? 3.880 -0.878 -18.245 1.00 89.94 124 ASP A O 1
ATOM 999 N N . ARG A 1 125 ? 4.382 -2.155 -16.449 1.00 89.00 125 ARG A N 1
ATOM 1000 C CA . ARG A 1 125 ? 5.834 -2.072 -16.600 1.00 89.00 125 ARG A CA 1
ATOM 1001 C C . ARG A 1 125 ? 6.310 -2.843 -17.831 1.00 89.00 125 ARG A C 1
ATOM 1003 O O . ARG A 1 125 ? 7.273 -2.430 -18.469 1.00 89.00 125 ARG A O 1
ATOM 1010 N N . GLY A 1 126 ? 5.633 -3.941 -18.164 1.00 89.25 126 GLY A N 1
ATOM 1011 C CA . GLY A 1 126 ? 6.079 -4.867 -19.198 1.00 89.25 126 GLY A CA 1
ATOM 1012 C C . GLY A 1 126 ? 7.302 -5.688 -18.775 1.00 89.25 126 GLY A C 1
ATOM 1013 O O . GLY A 1 126 ? 7.453 -6.060 -17.611 1.00 89.25 126 GLY A O 1
ATOM 1014 N N . GLU A 1 127 ? 8.150 -6.006 -19.752 1.00 88.62 127 GLU A N 1
ATOM 1015 C CA . GLU A 1 127 ? 9.325 -6.868 -19.590 1.00 88.62 127 GLU A CA 1
ATOM 1016 C C . GLU A 1 127 ? 10.434 -6.235 -18.733 1.00 88.62 127 GLU A C 1
ATOM 1018 O O . GLU A 1 127 ? 10.563 -5.015 -18.648 1.00 88.62 127 GLU A O 1
ATOM 1023 N N . GLU A 1 128 ? 11.282 -7.082 -18.142 1.00 88.94 128 GLU A N 1
ATOM 1024 C CA . GLU A 1 128 ? 12.413 -6.651 -17.310 1.00 88.94 128 GLU A CA 1
ATOM 1025 C C . GLU A 1 128 ? 13.375 -5.728 -18.077 1.00 88.94 128 GLU A C 1
ATOM 1027 O O . GLU A 1 128 ? 13.872 -6.061 -19.162 1.00 88.94 128 GLU A O 1
ATOM 1032 N N . GLU A 1 129 ? 13.699 -4.583 -17.475 1.00 90.50 129 GLU A N 1
ATOM 1033 C CA . GLU A 1 129 ? 14.628 -3.619 -18.040 1.00 90.50 129 GLU A CA 1
ATOM 1034 C C . GLU A 1 129 ? 16.064 -4.154 -18.035 1.00 90.50 129 GLU A C 1
ATOM 1036 O O . GLU A 1 129 ? 16.584 -4.691 -17.053 1.00 90.50 129 GLU A O 1
ATOM 1041 N N . LYS A 1 130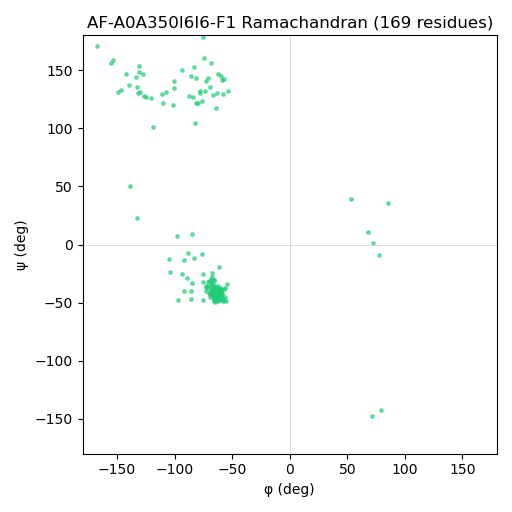 ? 16.755 -3.960 -19.159 1.00 92.69 130 LYS A N 1
ATOM 1042 C CA . LYS A 1 130 ? 18.148 -4.373 -19.329 1.00 92.69 130 LYS A CA 1
ATOM 1043 C C . LYS A 1 130 ? 19.003 -3.150 -19.593 1.00 92.69 130 LYS A C 1
ATOM 1045 O O . LYS A 1 130 ? 19.043 -2.645 -20.710 1.00 92.69 130 LYS A O 1
ATOM 1050 N N . VAL A 1 131 ? 19.690 -2.691 -18.553 1.00 94.44 131 VAL A N 1
ATOM 1051 C CA . VAL A 1 131 ? 20.554 -1.512 -18.621 1.00 94.44 131 VAL A CA 1
ATOM 1052 C C . VAL A 1 131 ? 22.009 -1.938 -18.483 1.00 94.44 131 VAL A C 1
ATOM 1054 O O . VAL A 1 131 ? 22.377 -2.677 -17.566 1.00 94.44 131 VAL A O 1
ATOM 1057 N N . TYR A 1 132 ? 22.844 -1.464 -19.403 1.00 95.56 132 TYR A N 1
ATOM 1058 C CA . TYR A 1 132 ? 24.273 -1.744 -19.429 1.00 9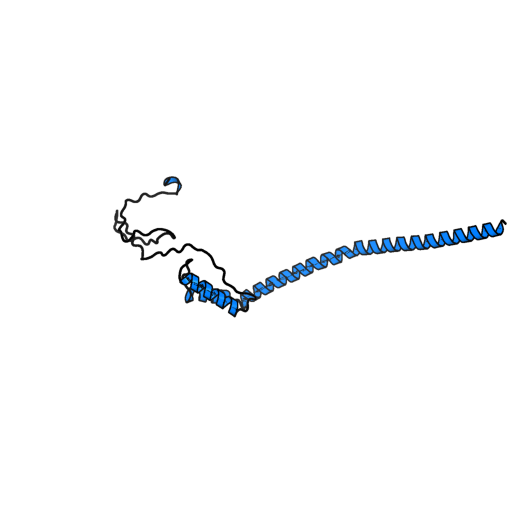5.56 132 TYR A CA 1
ATOM 1059 C C . TYR A 1 132 ? 25.048 -0.440 -19.566 1.00 95.56 132 TYR A C 1
ATOM 1061 O O . TYR A 1 132 ? 24.767 0.365 -20.447 1.00 95.56 132 TYR A O 1
ATOM 1069 N N . MET A 1 133 ? 26.058 -0.263 -18.721 1.00 95.44 133 MET A N 1
ATOM 1070 C CA . MET A 1 133 ? 27.124 0.699 -18.966 1.00 95.44 133 MET A CA 1
ATOM 1071 C C . MET A 1 133 ? 28.117 0.041 -19.923 1.00 95.44 133 MET A C 1
ATOM 1073 O O . MET A 1 133 ? 28.620 -1.040 -19.619 1.00 95.44 133 MET A O 1
ATOM 1077 N N . THR A 1 134 ? 28.370 0.643 -21.084 1.00 94.62 134 THR A N 1
ATOM 1078 C CA . THR A 1 134 ? 29.268 0.084 -22.114 1.00 94.62 134 THR A CA 1
ATOM 1079 C C . THR A 1 134 ? 30.706 0.599 -21.990 1.00 94.62 134 THR A C 1
ATOM 1081 O O . THR A 1 134 ? 31.641 -0.113 -22.353 1.00 94.62 134 THR A O 1
ATOM 1084 N N . SER A 1 135 ? 30.904 1.784 -21.403 1.00 92.75 135 SER A N 1
ATOM 1085 C CA . SER A 1 135 ? 32.198 2.454 -21.207 1.00 92.75 135 SER A CA 1
ATOM 1086 C C . SER A 1 135 ? 32.240 3.162 -19.841 1.00 92.75 135 SER A C 1
ATOM 1088 O O . SER A 1 135 ? 31.190 3.614 -19.388 1.00 92.75 135 SER A O 1
ATOM 1090 N N . PRO A 1 136 ? 33.399 3.255 -19.149 1.00 90.38 136 PRO A N 1
ATOM 1091 C CA . PRO A 1 136 ? 34.728 2.737 -19.517 1.00 90.38 136 PRO A CA 1
ATOM 1092 C C . PRO A 1 136 ? 34.870 1.220 -19.332 1.00 90.38 136 PRO A C 1
ATOM 1094 O O . PRO A 1 136 ? 35.873 0.628 -19.728 1.00 90.38 136 PRO A O 1
ATOM 1097 N N . ARG A 1 137 ? 33.877 0.572 -18.718 1.00 93.31 137 ARG A N 1
ATOM 1098 C CA . ARG A 1 137 ? 33.831 -0.876 -18.525 1.00 93.31 137 ARG A CA 1
ATOM 1099 C C . ARG A 1 137 ? 32.412 -1.374 -18.753 1.00 93.31 137 ARG A C 1
ATOM 1101 O O . ARG A 1 137 ? 31.470 -0.792 -18.227 1.00 93.31 137 ARG A O 1
ATOM 1108 N N . SER A 1 138 ? 32.295 -2.499 -19.456 1.00 94.75 138 SER A N 1
ATOM 1109 C CA . SER A 1 138 ? 31.021 -3.196 -19.603 1.00 94.75 138 SER A CA 1
ATOM 1110 C C . SER A 1 138 ? 30.527 -3.715 -18.248 1.00 94.75 138 SER A C 1
ATOM 1112 O O . SER A 1 138 ? 31.192 -4.536 -17.606 1.00 94.75 138 SER A O 1
ATOM 1114 N N . GLN A 1 139 ? 29.374 -3.221 -17.803 1.00 96.50 139 GLN A N 1
ATOM 1115 C CA . GLN A 1 139 ? 28.729 -3.634 -16.560 1.00 96.50 139 GLN A CA 1
ATOM 1116 C C . GLN A 1 139 ? 27.206 -3.573 -16.698 1.00 96.50 139 GLN A C 1
ATOM 1118 O O . GLN A 1 139 ? 26.654 -2.569 -17.142 1.00 96.50 139 GLN A O 1
ATOM 1123 N N . ARG A 1 140 ? 26.515 -4.635 -16.264 1.00 95.81 140 ARG A N 1
ATOM 1124 C CA . ARG A 1 140 ? 25.054 -4.615 -16.107 1.00 95.81 140 ARG A CA 1
ATOM 1125 C C . ARG A 1 140 ? 24.682 -3.780 -14.883 1.00 95.81 140 ARG A C 1
ATOM 1127 O O . ARG A 1 140 ? 25.250 -3.981 -13.808 1.00 95.81 140 ARG A O 1
ATOM 1134 N N . LEU A 1 141 ? 23.727 -2.874 -15.049 1.00 94.69 141 LEU A N 1
ATOM 1135 C CA . LEU A 1 141 ? 23.164 -2.066 -13.975 1.00 94.69 141 LEU A CA 1
ATOM 1136 C C . LEU A 1 141 ? 21.827 -2.662 -13.531 1.00 94.69 141 LEU A C 1
ATOM 1138 O O . LEU A 1 141 ? 21.029 -3.110 -14.355 1.00 94.69 141 LEU A O 1
ATOM 1142 N N . ASN A 1 142 ? 21.586 -2.651 -12.221 1.00 95.50 142 ASN A N 1
ATOM 1143 C CA . ASN A 1 142 ? 20.271 -2.950 -11.668 1.00 95.50 142 ASN A CA 1
ATOM 1144 C C . ASN A 1 142 ? 19.445 -1.668 -11.751 1.00 95.50 142 ASN A C 1
ATOM 1146 O O . ASN A 1 142 ? 19.677 -0.734 -10.985 1.00 95.50 142 ASN A O 1
ATOM 1150 N N . ALA A 1 143 ? 18.525 -1.617 -12.703 1.00 92.12 143 ALA A N 1
ATOM 1151 C CA . ALA A 1 143 ? 17.659 -0.476 -12.939 1.00 92.12 143 ALA A CA 1
ATOM 1152 C C . ALA A 1 143 ? 16.214 -0.954 -13.058 1.00 92.12 143 ALA A C 1
ATOM 1154 O O . ALA A 1 143 ? 15.963 -2.098 -13.424 1.00 92.12 143 ALA A O 1
ATOM 1155 N N . LEU A 1 144 ? 15.284 -0.062 -12.738 1.00 92.44 144 LEU A N 1
ATOM 1156 C CA . LEU A 1 144 ? 13.850 -0.257 -12.901 1.00 92.44 144 LEU A CA 1
ATOM 1157 C C . LEU A 1 144 ? 13.281 1.001 -13.548 1.00 92.44 144 LEU A C 1
ATOM 1159 O O . LEU A 1 144 ? 13.745 2.105 -13.244 1.00 92.44 144 LEU A O 1
ATOM 1163 N N . SER A 1 145 ? 12.286 0.851 -14.420 1.00 91.75 145 SER A N 1
ATOM 1164 C CA . SER A 1 145 ? 11.598 2.007 -14.991 1.00 91.75 145 SER A CA 1
ATOM 1165 C C . SER A 1 145 ? 10.889 2.823 -13.914 1.00 91.75 145 SER A C 1
ATOM 1167 O O . SER A 1 145 ? 10.379 2.310 -12.911 1.00 91.75 145 SER A O 1
ATOM 1169 N N . LEU A 1 146 ? 10.848 4.132 -14.148 1.00 91.75 146 LEU A N 1
ATOM 1170 C CA . LEU A 1 146 ? 10.006 5.023 -13.372 1.00 91.75 146 LEU A CA 1
ATOM 1171 C C . LEU A 1 146 ? 8.540 4.803 -13.773 1.00 91.75 146 LEU A C 1
ATOM 1173 O O . LEU A 1 146 ? 8.226 4.629 -14.951 1.00 91.75 146 LEU A O 1
ATOM 1177 N N . GLY A 1 147 ? 7.638 4.831 -12.791 1.00 91.44 147 GLY A N 1
ATOM 1178 C CA . GLY A 1 147 ? 6.207 4.682 -13.048 1.00 91.44 147 GLY A CA 1
ATOM 1179 C C . GLY A 1 147 ? 5.692 5.732 -14.035 1.00 91.44 147 GLY A C 1
ATOM 1180 O O . GLY A 1 147 ? 6.101 6.891 -13.982 1.00 91.44 147 GLY A O 1
ATOM 1181 N N . ASN A 1 148 ? 4.771 5.322 -14.909 1.00 89.44 148 ASN A N 1
ATOM 1182 C CA . ASN A 1 148 ? 4.193 6.131 -15.991 1.00 89.44 148 ASN A CA 1
ATOM 1183 C C . ASN A 1 148 ? 5.152 6.506 -17.134 1.00 89.44 148 ASN A C 1
ATOM 1185 O O . ASN A 1 148 ? 4.784 7.320 -17.980 1.00 89.44 148 ASN A O 1
ATOM 1189 N N . MET A 1 149 ? 6.348 5.916 -17.203 1.00 89.31 149 MET A N 1
ATOM 1190 C CA . MET A 1 149 ? 7.224 6.084 -18.364 1.00 89.31 149 MET A CA 1
ATOM 1191 C C . MET A 1 149 ? 6.863 5.126 -19.497 1.00 89.31 149 MET A C 1
ATOM 1193 O O . MET A 1 149 ? 6.341 4.030 -19.275 1.00 89.31 149 MET A O 1
ATOM 1197 N N . ILE A 1 150 ? 7.175 5.552 -20.722 1.00 88.75 150 ILE A N 1
ATOM 1198 C CA . ILE A 1 150 ? 7.099 4.710 -21.915 1.00 88.75 150 ILE A CA 1
ATOM 1199 C C . ILE A 1 150 ? 8.353 3.839 -22.027 1.00 88.75 150 ILE A C 1
ATOM 1201 O O . ILE A 1 150 ? 9.458 4.271 -21.699 1.00 88.75 150 ILE A O 1
ATOM 1205 N N . GLY A 1 151 ? 8.179 2.606 -22.499 1.00 87.19 151 GLY A N 1
ATOM 1206 C CA . GLY A 1 151 ? 9.296 1.722 -22.820 1.00 87.19 151 GLY A CA 1
ATOM 1207 C C . GLY A 1 151 ? 10.000 2.114 -24.123 1.00 87.19 151 GLY A C 1
ATOM 1208 O O . GLY A 1 151 ? 9.579 3.018 -24.843 1.00 87.19 151 GLY A O 1
ATOM 1209 N N . THR A 1 152 ? 11.055 1.378 -24.472 1.00 89.81 152 THR A N 1
ATOM 1210 C CA . THR A 1 152 ? 11.835 1.606 -25.702 1.00 89.81 152 THR A CA 1
ATOM 1211 C C . THR A 1 152 ? 11.251 0.927 -26.947 1.00 89.81 152 THR A C 1
ATOM 1213 O O . THR A 1 152 ? 11.904 0.887 -27.989 1.00 89.81 152 THR A O 1
ATOM 1216 N N . ASP A 1 153 ? 10.038 0.366 -26.851 1.00 87.31 153 ASP A N 1
ATOM 1217 C CA . ASP A 1 153 ? 9.372 -0.390 -27.926 1.00 87.31 153 ASP A CA 1
ATOM 1218 C C . ASP A 1 153 ? 10.254 -1.530 -28.484 1.00 87.31 153 ASP A C 1
ATOM 1220 O O . ASP A 1 153 ? 10.386 -1.741 -29.689 1.00 87.31 153 ASP A O 1
ATOM 1224 N N . GLY A 1 154 ? 10.971 -2.215 -27.585 1.00 87.06 154 GLY A N 1
ATOM 1225 C CA . GLY A 1 154 ? 11.895 -3.303 -27.922 1.00 87.06 154 GLY A CA 1
ATOM 1226 C C . GLY A 1 154 ? 13.196 -2.863 -28.604 1.00 87.06 154 GLY A C 1
ATOM 1227 O O . GLY A 1 154 ? 14.033 -3.709 -28.924 1.00 87.06 154 GLY A O 1
ATOM 1228 N N . LYS A 1 155 ? 13.402 -1.559 -28.820 1.00 90.62 155 LYS A N 1
ATOM 1229 C CA . LYS A 1 155 ? 14.622 -1.021 -29.431 1.00 90.62 155 LYS A CA 1
ATOM 1230 C C . LYS A 1 155 ? 15.698 -0.812 -28.375 1.00 90.62 155 LYS A C 1
ATOM 1232 O O . LYS A 1 155 ? 15.416 -0.434 -27.237 1.00 90.62 155 LYS A O 1
ATOM 1237 N N . VAL A 1 156 ? 16.947 -1.031 -28.771 1.00 91.62 156 VAL A N 1
ATOM 1238 C CA . VAL A 1 156 ? 18.104 -0.667 -27.950 1.00 91.62 156 VAL A CA 1
ATOM 1239 C C . VAL A 1 156 ? 18.293 0.844 -28.050 1.00 91.62 156 VAL A C 1
ATOM 1241 O O . VAL A 1 156 ? 18.427 1.375 -29.152 1.00 91.62 156 VAL A O 1
ATOM 1244 N N . LEU A 1 157 ? 18.283 1.524 -26.906 1.00 93.12 157 LEU A N 1
ATOM 1245 C CA . LEU A 1 157 ? 18.680 2.924 -26.797 1.00 93.12 157 LEU A CA 1
ATOM 1246 C C . LEU A 1 157 ? 20.094 2.975 -26.220 1.00 93.12 157 LEU A C 1
ATOM 1248 O O . LEU A 1 157 ? 20.328 2.493 -25.114 1.00 93.12 157 LEU A O 1
ATOM 1252 N N . GLU A 1 158 ? 21.022 3.551 -26.978 1.00 94.19 158 GLU A N 1
ATOM 1253 C CA . GLU A 1 158 ? 22.407 3.777 -26.569 1.00 94.19 158 GLU A CA 1
ATOM 1254 C C . GLU A 1 158 ? 22.735 5.259 -26.768 1.00 94.19 158 GLU A C 1
ATOM 1256 O O . GLU A 1 158 ? 22.479 5.818 -27.836 1.00 94.19 158 GLU A O 1
ATOM 1261 N N . ALA A 1 159 ? 23.246 5.905 -25.721 1.00 94.31 159 ALA A N 1
ATOM 1262 C CA . ALA A 1 159 ? 23.583 7.323 -25.715 1.00 94.31 159 ALA A CA 1
ATOM 1263 C C . ALA A 1 159 ? 24.686 7.608 -24.687 1.00 94.31 159 ALA A C 1
ATOM 1265 O O . ALA A 1 159 ? 24.880 6.841 -23.740 1.00 94.31 159 ALA A O 1
ATOM 1266 N N . GLU A 1 160 ? 25.388 8.728 -24.863 1.00 94.19 160 GLU A N 1
ATOM 1267 C CA . GLU A 1 160 ? 26.297 9.253 -23.844 1.00 94.19 160 GLU A CA 1
ATOM 1268 C C . GLU A 1 160 ? 25.501 9.818 -22.659 1.00 94.19 160 GLU A C 1
ATOM 1270 O O . GLU A 1 160 ? 24.428 10.399 -22.829 1.00 94.19 160 GLU A O 1
ATOM 1275 N N . ILE A 1 161 ? 26.027 9.628 -21.448 1.00 92.31 161 ILE A N 1
ATOM 1276 C CA . ILE A 1 161 ? 25.387 10.066 -20.204 1.00 92.31 161 ILE A CA 1
ATOM 1277 C C . ILE A 1 161 ? 26.052 11.360 -19.738 1.00 92.31 161 ILE A C 1
ATOM 1279 O O . ILE A 1 161 ? 27.278 11.448 -19.688 1.00 92.31 161 ILE A O 1
ATOM 1283 N N . ILE A 1 162 ? 25.233 12.334 -19.344 1.00 92.12 162 ILE A N 1
ATOM 1284 C CA . ILE A 1 162 ? 25.671 13.562 -18.680 1.00 92.12 162 ILE A CA 1
ATOM 1285 C C . ILE A 1 162 ? 25.194 13.493 -17.228 1.00 92.12 162 ILE A C 1
ATOM 1287 O O . ILE A 1 162 ? 24.004 13.320 -16.970 1.00 92.12 162 ILE A O 1
ATOM 1291 N N . GLU A 1 163 ? 26.127 13.583 -16.280 1.00 92.44 163 GLU A N 1
ATOM 1292 C CA . GLU A 1 163 ? 25.801 13.677 -14.857 1.00 92.44 163 GLU A CA 1
ATOM 1293 C C . GLU A 1 163 ? 25.354 15.102 -14.525 1.00 92.44 163 GLU A C 1
ATOM 1295 O O . GLU A 1 163 ? 26.026 16.069 -14.883 1.00 92.4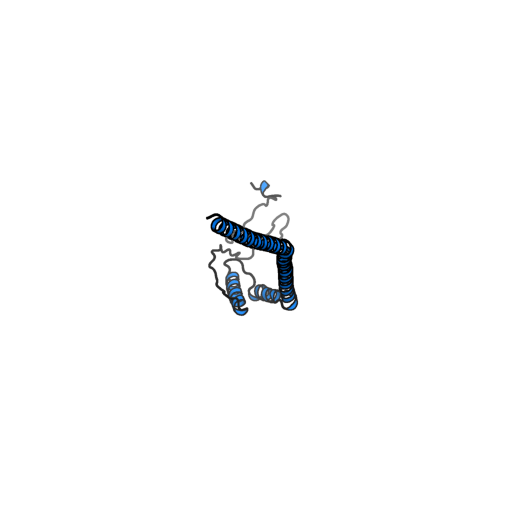4 163 GLU A O 1
ATOM 1300 N N . VAL A 1 164 ? 24.242 15.209 -13.804 1.00 95.06 164 VAL A N 1
ATOM 1301 C CA . VAL A 1 164 ? 23.696 16.467 -13.291 1.00 95.06 164 VAL A CA 1
ATOM 1302 C C . VAL A 1 164 ? 23.449 16.335 -11.793 1.00 95.06 164 VAL A C 1
ATOM 1304 O O . VAL A 1 164 ? 23.108 15.253 -11.305 1.00 95.06 164 VAL A O 1
ATOM 1307 N N . LYS A 1 165 ? 23.624 17.422 -11.040 1.00 94.38 165 LYS A N 1
ATOM 1308 C CA . LYS A 1 165 ? 23.475 17.430 -9.571 1.00 94.38 165 LYS A CA 1
ATOM 1309 C C . LYS A 1 165 ? 22.071 17.784 -9.095 1.00 94.38 165 LYS A C 1
ATOM 1311 O O . LYS A 1 165 ? 21.758 17.586 -7.922 1.00 94.38 165 LYS A O 1
ATOM 1316 N N . GLY A 1 166 ? 21.234 18.307 -9.981 1.00 94.69 166 GLY A N 1
ATOM 1317 C CA . GLY A 1 166 ? 19.877 18.734 -9.671 1.00 94.69 166 GLY A CA 1
ATOM 1318 C C . GLY A 1 166 ? 19.068 19.009 -10.932 1.00 94.69 166 GLY A C 1
ATOM 1319 O O . GLY A 1 166 ? 19.611 19.017 -12.035 1.00 94.69 166 GLY A O 1
ATOM 1320 N N . LEU A 1 167 ? 17.763 19.228 -10.758 1.00 92.12 167 LEU A N 1
ATOM 1321 C CA . LEU A 1 167 ? 16.856 19.530 -11.870 1.00 92.12 167 LEU A CA 1
ATOM 1322 C C . LEU A 1 167 ? 17.172 20.885 -12.524 1.00 92.12 167 LEU A C 1
ATOM 1324 O O . LEU A 1 167 ? 17.027 21.003 -13.734 1.00 92.12 167 LEU A O 1
ATOM 1328 N N . ASP A 1 168 ? 17.691 21.846 -11.754 1.00 93.81 168 ASP A N 1
ATOM 1329 C CA . ASP A 1 168 ? 18.066 23.187 -12.233 1.00 93.81 168 ASP A CA 1
ATOM 1330 C C . ASP A 1 168 ? 19.173 23.171 -13.308 1.00 93.81 168 ASP A C 1
ATOM 1332 O O . ASP A 1 168 ? 19.350 24.147 -14.027 1.00 93.81 168 ASP A O 1
ATOM 1336 N N . GLU A 1 169 ? 19.946 22.083 -13.413 1.00 92.31 169 GLU A N 1
ATOM 1337 C CA . GLU A 1 169 ? 21.016 21.929 -14.413 1.00 92.31 169 GLU A CA 1
ATOM 1338 C C . GLU A 1 169 ? 20.518 21.324 -15.743 1.00 92.31 169 GLU A C 1
ATOM 1340 O O . GLU A 1 169 ? 21.296 2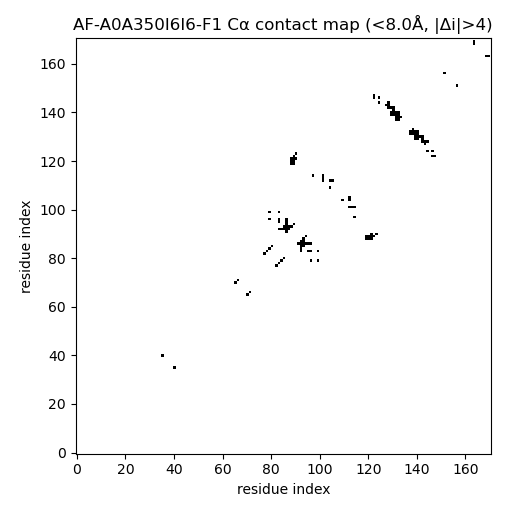1.228 -16.692 1.00 92.31 169 GLU A O 1
ATOM 1345 N N . VAL A 1 170 ? 19.256 20.874 -15.808 1.00 85.62 170 VAL A N 1
ATOM 1346 C CA . VAL A 1 170 ? 18.667 20.147 -16.955 1.00 85.62 170 VAL A CA 1
ATOM 1347 C C . VAL A 1 170 ? 17.724 21.025 -17.796 1.00 85.62 170 VAL A C 1
ATOM 1349 O O . VAL A 1 170 ? 17.359 20.624 -18.902 1.00 85.62 170 VAL A O 1
ATOM 1352 N N . GLU A 1 171 ? 17.332 22.202 -17.296 1.00 63.41 171 GLU A N 1
ATOM 1353 C CA . GLU A 1 171 ? 16.570 23.219 -18.051 1.00 63.41 171 GLU A CA 1
ATOM 1354 C C . GLU A 1 171 ? 17.446 23.996 -19.048 1.00 63.41 171 GLU A C 1
ATOM 1356 O O . GLU A 1 171 ? 16.950 24.247 -20.174 1.00 63.41 171 GLU A O 1
#

Secondary structure (DSSP, 8-state):
-HHHHHHHHHHHHHHHHHHHHHHHHHHHHHHHHHHHHHHHHHHHHHHHHHHHHHHHHHHHHHHHHHHHHH--HHHHHHIIIIII----TTSHHHHHHHHHHHHHHHHHT-S---------------SPP-EEE-SSS-EEE---PPTT----TTPPP-------SSGGGT-

Sequence (171 aa):
MKEKQMALKMNQISRTVYYKEISMAKSTYHLILCTIFCLFGPILIAQDDTNQQNTDAKFIKDIHNQILTDGECYDWLTELTTDVGARLAGSPGSIKAVEFMELKMNSIGFDKVWTQECKVNYWDRGEEEKVYMTSPRSQRLNALSLGNMIGTDGKVLEAEIIEVKGLDEVE

Foldseek 3Di:
DVVVVVVVVVVVVVVVVVVVVVVVVVVVVVVVVVVCCVVVVVVVVVVVVVVVVVVVVVVVVVVVVCCVPPNCVVVLVCCLCPVLNDQPPPDPSVVVSLVSVQVVCVVVPPPDGDDDDDDDDDDDQPDDDWDWDVPPHTDTDDDGDDTPDDDPVPDDDDDDDDDDPDPVVVD

Radius of gyration: 42.63 Å; Cα contacts (8 Å, |Δi|>4): 69; chains: 1; bounding box: 104×75×92 Å

pLDDT: mean 87.94, std 9.87, range [61.31, 98.12]